Protein AF-A0A7V9PIS0-F1 (afdb_monomer)

pLDDT: mean 86.6, std 13.87, range [40.91, 98.5]

Nearest PDB structures (foldseek):
  4d8j-assembly1_A  TM=6.619E-01  e=4.936E+00  Escherichia coli

Sequence (67 aa):
MYLEALMCLTCGCMDAHLEMGAANITYEDVKAAADENGRTVAETLDIVDRTVAKDRGEHTQEYAPGS

Foldseek 3Di:
DPPPQWAWPVVVPGGDDPDDPPPTDTLVNLCVVQVVVVHDSVVSVVVVVVVVVVCCVVPVVVVPPDD

Radius of gyration: 15.24 Å; Cα contacts (8 Å, |Δi|>4): 45; chains: 1; bounding box: 43×21×35 Å

Solvent-accessible surface area (backbone atoms only — not comparable to full-atom values): 4172 Å² total; per-residue (Å²): 131,82,78,74,79,56,24,27,59,70,80,73,73,61,47,63,60,99,78,71,60,97,84,64,47,37,49,59,57,49,40,52,55,11,57,78,68,77,44,49,54,68,58,46,52,52,51,49,53,54,47,53,55,47,46,55,68,74,43,47,78,82,72,44,96,82,126

Secondary structure (DSSP, 8-state):
-------BSSSSS-S--S---TT--BHHHHHHHHHHTT--HHHHHHHHHHHHHHHHHH-TTTTSTT-

Structure (mmCIF, N/CA/C/O backbone):
data_AF-A0A7V9PIS0-F1
#
_entry.id   AF-A0A7V9PIS0-F1
#
loop_
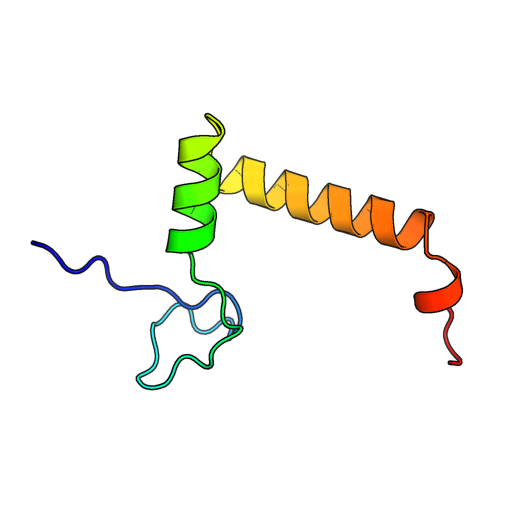_atom_site.group_PDB
_atom_site.id
_atom_site.type_symbol
_atom_site.label_atom_id
_atom_site.label_alt_id
_atom_site.label_comp_id
_atom_site.label_asym_id
_atom_site.label_entity_id
_atom_site.label_seq_id
_atom_site.pdbx_PDB_ins_code
_atom_site.Cartn_x
_atom_site.Cartn_y
_atom_site.Cartn_z
_atom_site.occupancy
_atom_site.B_iso_or_equiv
_atom_site.auth_seq_id
_atom_site.auth_comp_id
_atom_site.auth_asym_id
_atom_site.auth_atom_id
_atom_site.pdbx_PDB_model_num
ATOM 1 N N . MET A 1 1 ? 25.504 3.660 9.097 1.00 40.91 1 MET A N 1
ATOM 2 C CA . MET A 1 1 ? 24.309 3.719 8.236 1.00 40.91 1 MET A CA 1
ATOM 3 C C . MET A 1 1 ? 24.071 2.299 7.771 1.00 40.91 1 MET A C 1
ATOM 5 O O . MET A 1 1 ? 24.763 1.862 6.863 1.00 40.91 1 MET A O 1
ATOM 9 N N . TYR A 1 2 ? 23.241 1.529 8.470 1.00 47.94 2 TYR A N 1
ATOM 10 C CA . TYR A 1 2 ? 22.799 0.261 7.897 1.00 47.94 2 TYR A CA 1
AT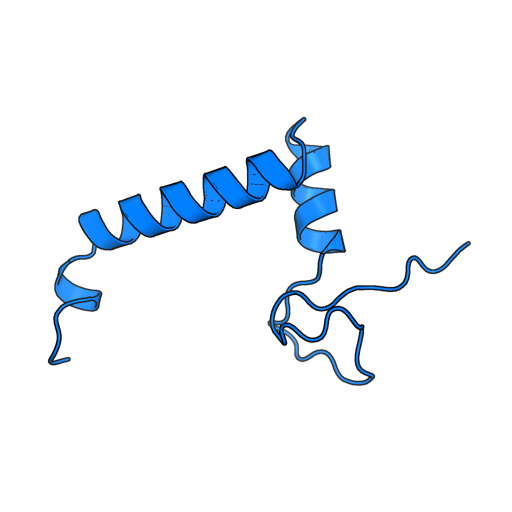OM 11 C C . TYR A 1 2 ? 21.877 0.642 6.738 1.00 47.94 2 TYR A C 1
ATOM 13 O O . TYR A 1 2 ? 20.920 1.383 6.951 1.00 47.94 2 TYR A O 1
ATOM 21 N N . LEU A 1 3 ? 22.239 0.261 5.510 1.00 57.44 3 LEU A N 1
ATOM 22 C CA . LEU A 1 3 ? 21.262 0.202 4.429 1.00 57.44 3 LEU A CA 1
ATOM 23 C C . LEU A 1 3 ? 20.254 -0.847 4.903 1.00 57.44 3 LEU A C 1
ATOM 25 O O . LEU A 1 3 ? 20.590 -2.030 4.937 1.00 57.44 3 LEU A O 1
ATOM 29 N N . GLU A 1 4 ? 19.080 -0.419 5.360 1.00 60.41 4 GLU A N 1
ATOM 30 C CA . GLU A 1 4 ? 17.940 -1.329 5.455 1.00 60.41 4 GLU A CA 1
ATOM 31 C C . GLU A 1 4 ? 17.802 -1.956 4.060 1.00 60.41 4 GLU A C 1
ATOM 33 O O . GLU A 1 4 ? 17.802 -1.241 3.052 1.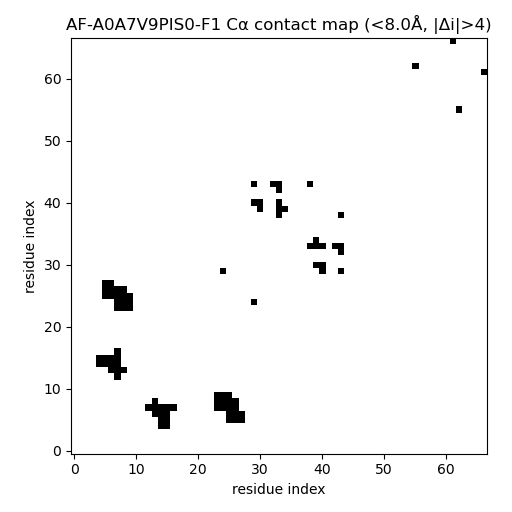00 60.41 4 GLU A O 1
ATOM 38 N N . ALA A 1 5 ? 17.837 -3.286 3.984 1.00 67.00 5 ALA A N 1
ATOM 39 C CA . ALA A 1 5 ? 17.662 -3.973 2.716 1.00 67.00 5 ALA A CA 1
ATOM 40 C C . ALA A 1 5 ? 16.237 -3.676 2.245 1.00 67.00 5 ALA A C 1
ATOM 42 O O . ALA A 1 5 ? 15.291 -4.148 2.863 1.00 67.00 5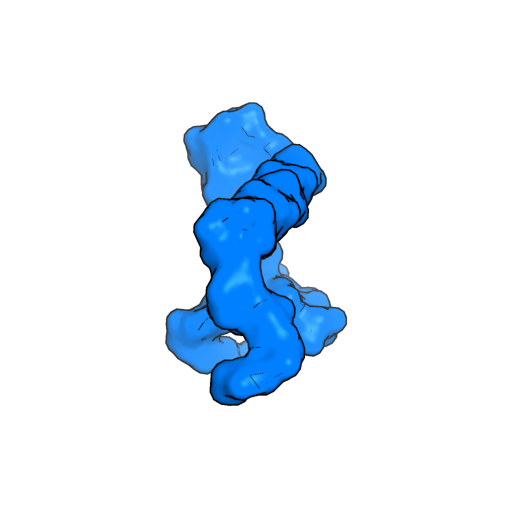 ALA A O 1
ATOM 43 N N . LEU A 1 6 ? 16.100 -2.858 1.197 1.00 81.81 6 LEU A N 1
ATOM 44 C CA . LEU A 1 6 ? 14.795 -2.542 0.628 1.00 81.81 6 LEU A CA 1
ATOM 45 C C . LEU A 1 6 ? 14.120 -3.846 0.190 1.00 81.81 6 LEU A C 1
ATOM 47 O O . LEU A 1 6 ? 14.752 -4.677 -0.464 1.00 81.81 6 LEU A O 1
ATOM 51 N N . MET A 1 7 ? 12.851 -4.035 0.533 1.00 86.69 7 MET A N 1
ATOM 52 C CA . MET A 1 7 ? 12.099 -5.228 0.138 1.00 86.69 7 MET A CA 1
ATOM 53 C C . MET A 1 7 ? 11.060 -4.839 -0.903 1.00 86.69 7 MET A C 1
ATOM 55 O O . MET A 1 7 ? 10.163 -4.044 -0.632 1.00 86.69 7 MET A O 1
ATOM 59 N N . CYS A 1 8 ? 11.159 -5.383 -2.115 1.00 89.81 8 CYS A N 1
ATOM 60 C CA . CYS A 1 8 ? 10.193 -5.077 -3.162 1.00 89.81 8 CYS A CA 1
ATOM 61 C C . CYS A 1 8 ? 8.825 -5.709 -2.852 1.00 89.81 8 CYS A C 1
ATOM 63 O O . CYS A 1 8 ? 8.701 -6.931 -2.723 1.00 89.81 8 CYS A O 1
ATOM 65 N N . LEU A 1 9 ? 7.788 -4.871 -2.781 1.00 88.75 9 LEU A N 1
ATOM 66 C CA . LEU A 1 9 ? 6.408 -5.285 -2.526 1.00 88.75 9 LEU A CA 1
ATOM 67 C C . LEU A 1 9 ? 5.646 -5.593 -3.823 1.00 88.75 9 LEU A C 1
ATOM 69 O O . LEU A 1 9 ? 4.662 -6.326 -3.807 1.00 88.75 9 LEU A O 1
ATOM 73 N N . THR A 1 10 ? 6.105 -5.066 -4.960 1.00 87.06 10 THR A N 1
ATOM 74 C CA . THR A 1 10 ? 5.424 -5.223 -6.255 1.00 87.06 10 THR A CA 1
ATOM 75 C C . THR A 1 10 ? 5.771 -6.526 -6.974 1.00 87.06 10 THR A C 1
ATOM 77 O O . THR A 1 10 ? 4.912 -7.088 -7.646 1.00 87.06 10 THR A O 1
ATOM 80 N N . CYS A 1 11 ? 6.998 -7.043 -6.828 1.00 86.50 11 CYS A N 1
ATOM 81 C CA . CYS A 1 11 ? 7.426 -8.313 -7.442 1.00 86.50 11 CYS A CA 1
ATOM 82 C C . CYS A 1 11 ? 6.911 -9.557 -6.697 1.00 86.50 11 CYS A C 1
ATOM 84 O O . CYS A 1 11 ? 6.888 -10.641 -7.274 1.00 86.50 11 CYS A O 1
ATOM 86 N N . GLY A 1 12 ? 6.611 -9.441 -5.395 1.00 81.88 12 GLY A N 1
ATOM 87 C CA . GLY A 1 12 ? 6.353 -10.578 -4.494 1.00 81.88 12 GLY A CA 1
ATOM 88 C C . GLY A 1 12 ? 7.590 -11.404 -4.086 1.00 81.88 12 GLY A C 1
ATOM 89 O O . GLY A 1 12 ? 7.470 -12.359 -3.328 1.00 81.88 12 GLY A O 1
ATOM 90 N N . CYS A 1 13 ? 8.775 -11.039 -4.567 1.00 84.25 13 CYS A N 1
ATOM 91 C CA . CYS A 1 13 ? 10.061 -11.677 -4.298 1.00 84.25 13 CYS A CA 1
ATOM 92 C C . CYS A 1 13 ? 10.687 -11.307 -2.944 1.00 84.25 13 CYS A C 1
ATOM 94 O O . CYS A 1 13 ? 11.599 -11.997 -2.510 1.00 84.25 13 CYS A O 1
ATOM 96 N N . MET A 1 14 ? 10.186 -10.256 -2.277 1.00 86.06 14 MET A N 1
ATOM 97 C CA . MET A 1 14 ? 10.631 -9.802 -0.946 1.00 86.06 14 MET A CA 1
ATOM 98 C C . MET A 1 14 ? 12.088 -9.311 -0.890 1.00 86.06 14 MET A C 1
ATOM 100 O O . MET A 1 14 ? 12.604 -9.059 0.191 1.00 86.06 14 MET A O 1
ATOM 104 N N . ASP A 1 15 ? 12.715 -9.101 -2.048 1.00 81.50 15 ASP A N 1
ATOM 105 C CA . ASP A 1 15 ? 14.088 -8.622 -2.197 1.00 81.50 15 ASP A CA 1
ATOM 106 C C . ASP A 1 15 ? 14.122 -7.341 -3.039 1.00 81.50 15 ASP A C 1
ATOM 108 O O . ASP A 1 15 ? 13.330 -7.165 -3.969 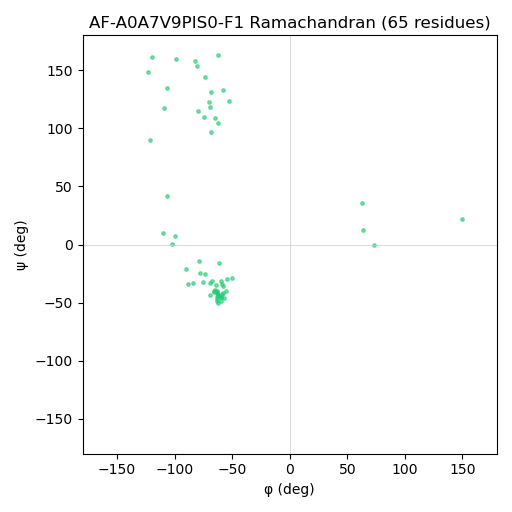1.00 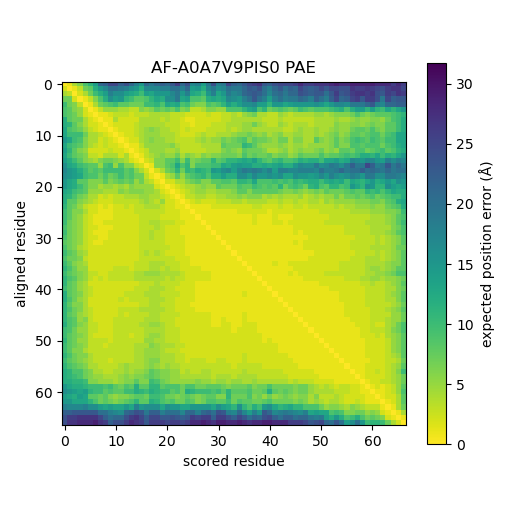81.50 15 ASP A O 1
ATOM 112 N N . ALA A 1 16 ? 15.074 -6.449 -2.770 1.00 70.81 16 ALA A N 1
ATOM 113 C CA . ALA A 1 16 ? 15.442 -5.408 -3.723 1.00 70.81 16 ALA A CA 1
ATOM 114 C C . ALA A 1 16 ? 16.263 -6.022 -4.856 1.00 70.81 16 ALA A C 1
ATOM 116 O O . ALA A 1 16 ? 17.428 -6.380 -4.684 1.00 70.81 16 ALA A O 1
ATOM 117 N N . HIS A 1 17 ? 15.677 -6.105 -6.045 1.00 71.38 17 HIS A N 1
ATOM 118 C CA . HIS A 1 17 ? 16.444 -6.372 -7.259 1.00 71.38 17 HIS A CA 1
ATOM 119 C C . HIS A 1 17 ? 17.112 -5.098 -7.790 1.00 71.38 17 HIS A C 1
ATOM 121 O O . HIS A 1 17 ? 16.632 -3.986 -7.578 1.00 71.38 17 HIS A O 1
ATOM 127 N N . LEU A 1 18 ? 18.226 -5.291 -8.507 1.00 63.84 18 LEU A N 1
ATOM 128 C CA . LEU A 1 18 ? 19.137 -4.237 -8.978 1.00 63.84 18 LEU A CA 1
ATOM 129 C C . LEU A 1 18 ? 18.456 -3.123 -9.788 1.00 63.84 18 LEU A C 1
ATOM 131 O O . LEU A 1 18 ? 18.915 -1.985 -9.743 1.00 63.84 18 LEU A O 1
ATOM 135 N N . GLU A 1 19 ? 17.363 -3.428 -10.491 1.00 70.12 19 GLU A N 1
ATOM 136 C CA . GLU A 1 19 ? 16.566 -2.442 -11.221 1.00 70.12 19 GLU A CA 1
ATOM 137 C C . GLU A 1 19 ? 15.124 -2.442 -10.716 1.00 70.12 19 GLU A C 1
ATOM 139 O O . GLU A 1 19 ? 14.248 -3.158 -11.202 1.00 70.12 19 GLU A O 1
ATOM 144 N N . MET A 1 20 ? 14.871 -1.605 -9.716 1.00 72.31 20 MET A N 1
ATOM 145 C CA . MET A 1 20 ? 13.514 -1.215 -9.370 1.00 72.31 20 MET A CA 1
ATOM 146 C C . MET A 1 20 ? 13.071 -0.132 -10.360 1.00 72.31 20 MET A C 1
ATOM 148 O O . MET A 1 20 ? 13.652 0.950 -10.400 1.00 72.31 20 MET A O 1
ATOM 152 N N . GLY A 1 21 ? 12.065 -0.421 -11.190 1.00 77.50 21 GLY A N 1
ATOM 153 C CA . GLY A 1 21 ? 11.446 0.582 -12.058 1.00 77.50 21 GLY A CA 1
ATOM 154 C C . GLY A 1 21 ? 10.797 1.712 -11.247 1.00 77.50 21 GLY A C 1
ATOM 155 O O . GLY A 1 21 ? 10.523 1.560 -10.059 1.00 77.50 21 GLY A O 1
ATOM 156 N N . ALA A 1 22 ? 10.504 2.840 -11.899 1.00 81.94 22 ALA A N 1
ATOM 157 C CA . ALA A 1 22 ? 10.054 4.073 -11.235 1.00 81.94 22 ALA A CA 1
ATOM 158 C C . ALA A 1 22 ? 8.722 3.967 -10.461 1.00 81.94 22 ALA A C 1
ATOM 160 O O . ALA A 1 22 ? 8.415 4.850 -9.669 1.00 81.94 22 ALA A O 1
ATOM 161 N N . ALA A 1 23 ? 7.929 2.922 -10.706 1.00 86.62 23 ALA A N 1
ATOM 162 C CA . ALA A 1 23 ? 6.615 2.715 -10.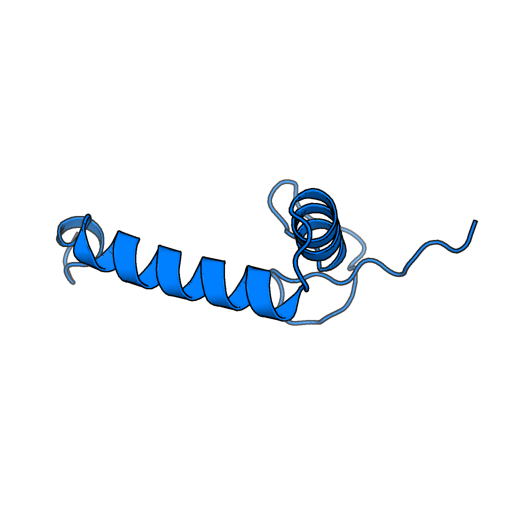094 1.00 86.62 23 ALA A CA 1
ATOM 163 C C . ALA A 1 23 ? 6.582 1.545 -9.095 1.00 86.62 23 ALA A C 1
ATOM 165 O O . ALA A 1 23 ? 5.504 1.122 -8.680 1.00 86.62 23 ALA A O 1
ATOM 166 N N . ASN A 1 24 ? 7.738 0.979 -8.736 1.00 86.19 24 ASN A N 1
ATOM 167 C CA . ASN A 1 24 ? 7.780 -0.059 -7.714 1.00 86.19 24 ASN A CA 1
ATOM 168 C C . ASN A 1 24 ? 7.566 0.533 -6.319 1.00 86.19 24 ASN A C 1
ATOM 170 O O . ASN A 1 24 ? 8.051 1.616 -6.014 1.00 86.19 24 ASN A O 1
ATOM 174 N N . ILE A 1 25 ? 6.878 -0.235 -5.479 1.00 89.69 25 ILE A N 1
ATOM 175 C CA . ILE A 1 25 ? 6.654 0.064 -4.066 1.00 89.69 25 ILE A CA 1
ATOM 176 C C . ILE A 1 25 ? 7.530 -0.885 -3.254 1.00 89.69 25 ILE A C 1
ATOM 178 O O . ILE A 1 25 ? 7.594 -2.088 -3.538 1.00 89.69 25 ILE A O 1
ATOM 182 N N . THR A 1 26 ? 8.206 -0.348 -2.251 1.00 90.75 26 THR A N 1
ATOM 183 C CA . THR A 1 26 ? 8.975 -1.109 -1.268 1.00 90.75 26 THR A CA 1
ATOM 184 C C . THR A 1 26 ? 8.177 -1.300 0.019 1.00 90.75 26 THR A C 1
ATOM 186 O O . THR A 1 26 ? 7.227 -0.568 0.308 1.00 90.75 26 THR A O 1
ATOM 189 N N . TYR A 1 27 ? 8.556 -2.287 0.824 1.00 92.50 27 TYR A N 1
ATOM 190 C CA . TYR A 1 27 ? 8.036 -2.426 2.181 1.00 92.50 27 TYR A CA 1
ATOM 191 C C . TYR A 1 27 ? 8.317 -1.166 3.010 1.00 92.50 27 TYR A C 1
ATOM 193 O O . TYR A 1 27 ? 7.488 -0.749 3.817 1.00 92.50 27 TYR A O 1
ATOM 201 N N . GLU A 1 28 ? 9.463 -0.529 2.784 1.00 92.81 28 GLU A N 1
ATOM 202 C CA . GLU A 1 28 ? 9.899 0.671 3.487 1.00 92.81 28 GLU A CA 1
ATOM 203 C C . GLU A 1 28 ? 9.020 1.880 3.163 1.00 92.81 28 GLU A C 1
ATOM 205 O O . GLU A 1 28 ? 8.773 2.684 4.059 1.00 92.81 28 GLU A O 1
ATOM 210 N N . ASP A 1 29 ? 8.464 1.968 1.950 1.00 93.81 29 ASP A N 1
ATOM 211 C CA . ASP A 1 29 ? 7.458 2.981 1.609 1.00 93.81 29 ASP A CA 1
ATOM 212 C C . ASP A 1 29 ? 6.187 2.795 2.451 1.00 93.81 29 ASP A C 1
ATOM 214 O O . ASP A 1 29 ? 5.663 3.749 3.031 1.00 93.81 29 ASP A O 1
ATOM 218 N N . VAL A 1 30 ? 5.714 1.548 2.590 1.00 95.56 30 VAL A N 1
ATOM 219 C CA . VAL A 1 30 ? 4.547 1.227 3.431 1.00 95.56 30 VAL A CA 1
ATOM 220 C C . VAL A 1 30 ? 4.848 1.494 4.903 1.00 95.56 30 VAL A C 1
ATOM 222 O O . VAL A 1 30 ? 4.001 2.030 5.619 1.00 95.56 30 VAL A O 1
ATOM 225 N N . LYS A 1 31 ? 6.056 1.157 5.364 1.00 96.19 31 LYS A N 1
ATOM 226 C CA . LYS A 1 31 ? 6.503 1.431 6.731 1.00 96.19 31 LYS A CA 1
ATOM 227 C C . LYS A 1 31 ? 6.573 2.930 7.009 1.00 96.19 31 LYS A C 1
ATOM 229 O O . LYS A 1 31 ? 6.056 3.362 8.033 1.00 96.19 31 LYS A O 1
ATOM 234 N N . ALA A 1 32 ? 7.162 3.718 6.112 1.00 96.56 32 ALA A N 1
ATOM 235 C CA . ALA A 1 32 ? 7.244 5.167 6.254 1.00 96.56 32 ALA A CA 1
ATOM 236 C C . ALA A 1 32 ? 5.845 5.795 6.327 1.00 96.56 32 ALA A C 1
ATOM 238 O O . ALA A 1 32 ? 5.577 6.588 7.228 1.00 96.56 32 ALA A O 1
ATOM 239 N N . ALA A 1 33 ? 4.928 5.370 5.453 1.00 97.25 33 ALA A N 1
ATOM 240 C CA . ALA A 1 33 ? 3.539 5.818 5.486 1.00 97.25 33 ALA A CA 1
ATOM 241 C C . ALA A 1 33 ? 2.819 5.410 6.785 1.00 97.25 33 ALA A C 1
ATOM 243 O O . ALA A 1 33 ? 2.055 6.200 7.344 1.00 97.25 33 ALA A O 1
ATOM 244 N N . ALA A 1 34 ? 3.057 4.193 7.284 1.00 98.00 34 ALA A N 1
ATOM 245 C CA . ALA A 1 34 ? 2.493 3.721 8.546 1.00 98.00 34 ALA A CA 1
ATOM 246 C C . ALA A 1 34 ? 2.986 4.570 9.729 1.00 98.00 34 ALA A C 1
ATOM 248 O O . ALA A 1 34 ? 2.169 5.094 10.490 1.00 98.00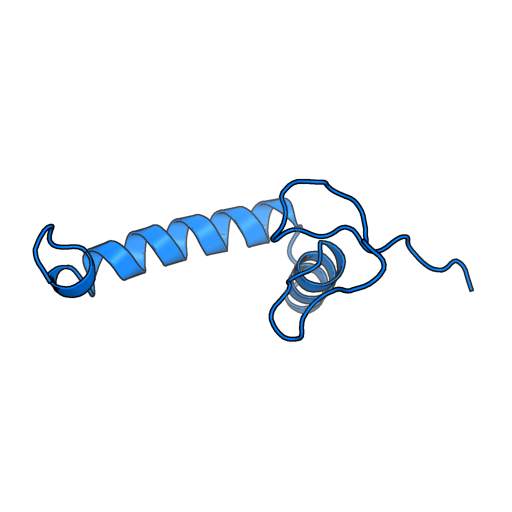 34 ALA A O 1
ATOM 249 N N . ASP A 1 35 ? 4.302 4.774 9.823 1.00 98.12 35 ASP A N 1
ATOM 250 C CA . ASP A 1 35 ? 4.941 5.573 10.868 1.00 98.12 35 ASP A CA 1
ATOM 251 C C . ASP A 1 35 ? 4.424 7.025 10.852 1.00 98.12 35 ASP A C 1
ATOM 253 O O . ASP A 1 35 ? 4.042 7.556 11.896 1.00 98.12 35 ASP A O 1
ATOM 257 N N . GLU A 1 36 ? 4.330 7.648 9.670 1.00 98.44 36 GLU A N 1
ATOM 258 C CA . GLU A 1 36 ? 3.817 9.017 9.499 1.00 98.44 36 GLU A CA 1
ATOM 259 C C . GLU A 1 36 ? 2.367 9.173 9.988 1.00 98.44 36 GLU A C 1
ATOM 261 O O . GLU A 1 36 ? 1.987 10.222 10.508 1.00 98.44 36 GLU A O 1
ATOM 266 N N . ASN A 1 37 ? 1.563 8.113 9.889 1.00 97.88 37 ASN A N 1
ATOM 267 C CA . ASN A 1 37 ? 0.151 8.121 10.271 1.00 97.88 37 ASN A CA 1
ATOM 268 C C . ASN A 1 37 ? -0.118 7.511 11.658 1.00 97.88 37 ASN A C 1
ATOM 270 O O . ASN A 1 37 ? -1.281 7.338 12.038 1.00 97.88 37 ASN A O 1
ATOM 274 N N . GLY A 1 38 ? 0.929 7.179 12.424 1.00 98.12 38 GLY A N 1
ATOM 275 C CA . GLY A 1 38 ? 0.797 6.555 13.743 1.00 98.12 38 GLY A CA 1
ATOM 276 C C . GLY A 1 38 ? 0.133 5.175 13.691 1.00 98.12 38 GLY A C 1
ATOM 277 O O . GLY A 1 38 ? -0.660 4.836 14.571 1.00 98.12 38 GLY A O 1
ATOM 278 N N . ARG A 1 39 ? 0.413 4.405 12.635 1.00 98.19 39 ARG A N 1
ATOM 279 C CA . ARG A 1 39 ? -0.121 3.063 12.376 1.00 98.19 39 ARG A CA 1
ATOM 280 C C . ARG A 1 39 ? 0.995 2.033 12.302 1.00 98.19 39 ARG A C 1
ATOM 282 O O . ARG A 1 39 ? 2.154 2.350 12.066 1.00 98.19 39 ARG A O 1
ATOM 289 N N . THR A 1 40 ? 0.626 0.772 12.462 1.00 98.38 40 THR A N 1
ATOM 290 C CA . THR A 1 40 ? 1.479 -0.365 12.109 1.00 98.38 40 THR A CA 1
ATOM 291 C C . THR A 1 40 ? 1.390 -0.666 10.612 1.00 98.38 40 THR A C 1
ATOM 293 O O . THR A 1 40 ? 0.386 -0.369 9.966 1.00 98.38 40 THR A O 1
ATOM 296 N N . VAL A 1 41 ? 2.406 -1.333 10.054 1.00 97.19 41 VAL A N 1
ATOM 297 C CA . VAL A 1 41 ? 2.370 -1.803 8.655 1.00 97.19 41 VAL A CA 1
ATOM 298 C C . VAL A 1 41 ? 1.150 -2.691 8.386 1.00 97.19 41 VAL A C 1
ATOM 300 O O . VAL A 1 41 ? 0.506 -2.550 7.351 1.00 97.19 41 VAL A O 1
ATOM 303 N N . ALA A 1 42 ? 0.791 -3.565 9.332 1.00 98.06 42 ALA A N 1
ATOM 304 C CA . ALA A 1 42 ? -0.374 -4.437 9.205 1.00 98.06 42 ALA A CA 1
ATOM 305 C C . ALA A 1 42 ? -1.691 -3.646 9.101 1.00 98.06 42 ALA A C 1
ATOM 307 O O . ALA A 1 42 ? -2.522 -3.956 8.252 1.00 98.06 42 ALA A O 1
ATOM 308 N N . GLU A 1 43 ? -1.869 -2.602 9.917 1.00 98.50 43 GLU A N 1
ATOM 309 C CA . GLU A 1 43 ? -3.039 -1.719 9.820 1.00 98.50 43 GLU A CA 1
ATOM 310 C C . GLU A 1 43 ? -3.066 -0.945 8.498 1.00 98.50 43 GLU A C 1
ATOM 312 O O . GLU A 1 43 ? -4.132 -0.774 7.912 1.00 98.50 43 GLU A O 1
ATOM 317 N N . THR A 1 44 ? -1.911 -0.486 8.011 1.00 98.25 44 THR A N 1
ATOM 318 C CA . THR A 1 44 ? -1.821 0.199 6.715 1.00 98.25 44 THR A CA 1
ATOM 319 C C . THR A 1 44 ? -2.241 -0.720 5.569 1.00 98.25 44 THR A C 1
ATOM 321 O O . THR A 1 44 ? -3.010 -0.297 4.707 1.00 98.25 44 THR A O 1
ATOM 324 N N . LEU A 1 45 ? -1.808 -1.984 5.573 1.00 96.94 45 LEU A N 1
ATOM 325 C CA . LEU A 1 45 ? -2.223 -2.969 4.568 1.00 96.94 45 LEU A CA 1
ATOM 326 C C . LEU A 1 45 ? -3.726 -3.291 4.657 1.00 96.94 45 LEU A C 1
ATOM 328 O O . LEU A 1 45 ? -4.394 -3.313 3.626 1.00 96.94 45 LEU A O 1
ATOM 332 N N . ASP A 1 46 ? -4.290 -3.425 5.863 1.00 98.12 46 ASP A N 1
ATOM 333 C CA . ASP A 1 46 ? -5.748 -3.559 6.048 1.00 98.12 46 ASP A CA 1
ATOM 334 C C . ASP A 1 46 ? -6.520 -2.361 5.465 1.00 98.12 46 ASP A C 1
ATOM 336 O O . ASP A 1 46 ? -7.555 -2.520 4.813 1.00 98.12 46 ASP A O 1
ATOM 340 N N . ILE A 1 47 ? -6.015 -1.141 5.668 1.00 98.06 47 ILE A N 1
ATOM 341 C CA . ILE A 1 47 ? -6.618 0.070 5.100 1.00 98.06 47 ILE A CA 1
ATOM 342 C C . ILE A 1 47 ? -6.574 0.034 3.570 1.00 98.06 47 ILE A C 1
ATOM 344 O O . ILE A 1 47 ? -7.568 0.402 2.937 1.00 98.06 47 ILE A O 1
ATOM 348 N N . VAL A 1 48 ? -5.463 -0.406 2.972 1.00 96.75 48 VAL A N 1
ATOM 349 C CA . VAL A 1 48 ? -5.348 -0.568 1.516 1.00 96.75 48 VAL A CA 1
ATOM 350 C C . VAL A 1 48 ? -6.399 -1.555 1.012 1.00 96.75 48 VAL A C 1
ATOM 352 O O . VAL A 1 48 ? -7.158 -1.203 0.111 1.00 96.75 48 VAL A O 1
ATOM 355 N N . ASP A 1 49 ? -6.542 -2.722 1.641 1.00 97.38 49 ASP A N 1
ATOM 356 C CA . ASP A 1 49 ? -7.541 -3.725 1.248 1.00 97.38 49 ASP A CA 1
ATOM 357 C C . ASP A 1 49 ? -8.977 -3.190 1.343 1.00 97.38 49 ASP A C 1
ATOM 359 O O . ASP A 1 49 ? -9.779 -3.345 0.415 1.00 97.38 49 ASP A O 1
ATOM 363 N N . ARG A 1 50 ? -9.312 -2.486 2.433 1.00 98.06 50 ARG A N 1
ATOM 364 C CA . ARG A 1 50 ? -10.625 -1.835 2.579 1.00 98.06 50 ARG A CA 1
ATOM 365 C C . ARG A 1 50 ? -10.848 -0.735 1.545 1.00 98.06 50 ARG A C 1
ATOM 367 O O . ARG A 1 50 ? -11.975 -0.557 1.083 1.00 98.06 50 ARG A O 1
ATOM 374 N N . THR A 1 51 ? -9.795 -0.016 1.169 1.00 97.69 51 THR A N 1
ATOM 375 C CA . THR A 1 51 ? -9.849 1.017 0.127 1.00 97.69 51 THR A CA 1
ATOM 376 C C . THR A 1 51 ? -10.075 0.393 -1.246 1.00 97.69 51 THR A C 1
ATOM 378 O O . THR A 1 51 ? -10.954 0.856 -1.962 1.00 97.69 51 THR A O 1
ATOM 381 N N . VAL A 1 52 ? -9.392 -0.707 -1.581 1.00 96.69 52 VAL A N 1
ATOM 382 C CA . VAL A 1 52 ? -9.641 -1.479 -2.812 1.00 96.69 52 VAL A CA 1
ATOM 383 C C . VAL A 1 52 ? -11.082 -1.991 -2.859 1.00 96.69 52 VAL A C 1
ATOM 385 O O . VAL A 1 52 ? -11.736 -1.918 -3.897 1.00 96.69 52 VAL A O 1
ATOM 388 N N . ALA A 1 53 ? -11.613 -2.498 -1.743 1.00 96.19 53 ALA A N 1
ATOM 389 C CA . ALA A 1 53 ? -13.000 -2.958 -1.682 1.00 96.19 53 ALA A CA 1
ATOM 390 C C . ALA A 1 53 ? -14.000 -1.814 -1.917 1.00 96.19 53 ALA A C 1
ATOM 392 O O . ALA A 1 53 ? -14.991 -1.996 -2.628 1.00 96.19 53 ALA A O 1
ATOM 393 N N . LYS A 1 54 ? -13.731 -0.635 -1.343 1.00 96.62 54 LYS A N 1
ATOM 394 C CA . LYS A 1 54 ? -14.526 0.575 -1.569 1.00 96.62 54 LYS A CA 1
ATOM 3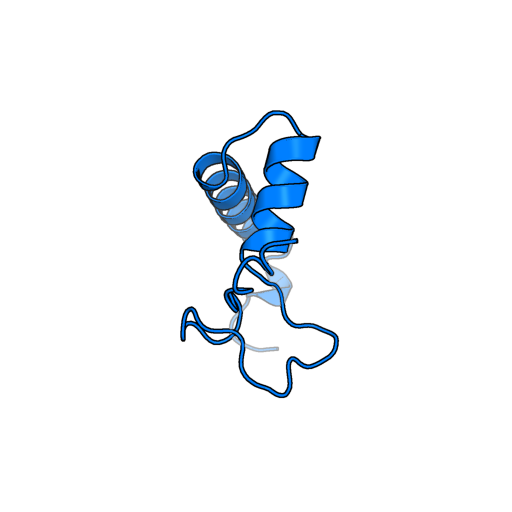95 C C . LYS A 1 54 ? -14.462 1.022 -3.029 1.00 96.62 54 LYS A C 1
ATOM 397 O O . LYS A 1 54 ? -15.509 1.243 -3.628 1.00 96.62 54 LYS A O 1
ATOM 402 N N . ASP A 1 55 ? -13.261 1.092 -3.592 1.00 96.88 55 ASP A N 1
ATOM 403 C CA . ASP A 1 55 ? -13.013 1.494 -4.974 1.00 96.88 55 ASP A CA 1
ATOM 404 C C . ASP A 1 55 ? -13.781 0.607 -5.966 1.00 96.88 55 ASP A C 1
ATOM 406 O O . ASP A 1 55 ? -14.542 1.107 -6.789 1.00 96.88 55 ASP A O 1
ATOM 410 N N . ARG A 1 56 ? -13.742 -0.718 -5.780 1.00 94.44 56 ARG A N 1
ATOM 411 C CA . ARG A 1 56 ? -14.551 -1.665 -6.571 1.00 94.44 56 ARG A CA 1
ATOM 412 C C . ARG A 1 56 ? -16.057 -1.423 -6.471 1.00 94.44 56 ARG A C 1
ATOM 414 O O . ARG A 1 56 ? -16.786 -1.684 -7.428 1.00 94.44 56 ARG A O 1
ATOM 421 N N . GLY A 1 57 ? -16.535 -0.978 -5.310 1.00 94.25 57 GLY A N 1
ATOM 422 C CA . GLY A 1 57 ? -17.942 -0.649 -5.087 1.00 94.25 57 GLY A CA 1
ATOM 423 C C . GLY A 1 57 ? -18.370 0.673 -5.729 1.00 94.25 57 GLY A C 1
ATOM 424 O O . GLY A 1 57 ? -19.517 0.794 -6.155 1.00 94.25 57 GLY A O 1
ATOM 425 N N . GLU A 1 58 ? -17.467 1.651 -5.818 1.00 96.31 58 GLU A N 1
ATOM 426 C CA . GLU A 1 58 ? -17.736 2.979 -6.387 1.00 96.31 58 GLU A CA 1
ATOM 427 C C . GLU A 1 58 ? -17.498 3.017 -7.909 1.00 96.31 58 GLU A C 1
ATOM 429 O O . GLU A 1 58 ? -18.266 3.646 -8.637 1.00 96.31 58 GLU A O 1
ATOM 434 N N . HIS A 1 59 ? -16.521 2.258 -8.411 1.00 94.12 59 HIS A N 1
ATOM 435 C CA . HIS A 1 59 ? -16.115 2.204 -9.820 1.00 94.12 59 HIS A CA 1
ATOM 436 C C . HIS A 1 59 ? -16.548 0.906 -10.511 1.00 94.12 59 HIS A C 1
ATOM 438 O O . HIS A 1 59 ? -15.822 0.321 -11.310 1.00 94.12 59 HIS A O 1
ATOM 444 N N . THR A 1 60 ? -17.773 0.447 -10.241 1.00 89.56 60 THR A N 1
ATOM 445 C CA . THR A 1 60 ? -18.311 -0.822 -10.780 1.00 89.56 60 THR A CA 1
ATOM 446 C C . THR A 1 60 ? -18.165 -0.995 -12.299 1.00 89.56 60 THR A C 1
ATOM 448 O O . THR A 1 60 ? -18.040 -2.125 -12.766 1.00 89.56 60 THR A O 1
ATOM 451 N N . GLN A 1 61 ? -18.153 0.097 -13.072 1.00 90.12 61 GLN A N 1
ATOM 452 C CA . GLN A 1 61 ? -17.974 0.069 -14.530 1.00 90.12 61 GLN A CA 1
ATOM 453 C C . GLN A 1 61 ? -16.554 -0.336 -14.956 1.00 90.12 61 GLN A C 1
ATOM 455 O O . GLN A 1 61 ? -16.406 -1.005 -15.972 1.00 90.12 61 GLN A O 1
ATOM 460 N N . GLU A 1 62 ? -15.523 0.019 -14.183 1.00 88.94 62 GLU A N 1
ATOM 461 C CA . GLU A 1 62 ? -14.120 -0.323 -14.475 1.00 88.94 62 GLU A CA 1
ATOM 462 C C . GLU A 1 62 ? -13.821 -1.805 -14.213 1.00 88.94 62 GLU A C 1
ATOM 464 O O . GLU A 1 62 ? -12.932 -2.391 -14.825 1.00 88.94 62 GLU A O 1
ATOM 469 N N . TYR A 1 63 ? -14.606 -2.420 -13.327 1.00 85.69 63 TYR A N 1
ATOM 470 C CA . TYR A 1 63 ? -14.471 -3.817 -12.916 1.00 85.69 63 TYR A CA 1
ATOM 471 C C . TYR A 1 63 ? -15.493 -4.753 -13.576 1.00 85.69 63 TYR A C 1
ATOM 473 O O . TYR A 1 63 ? -15.501 -5.955 -13.293 1.00 85.69 63 TYR A O 1
ATOM 481 N N . ALA A 1 64 ? -16.365 -4.230 -14.442 1.00 83.50 64 ALA A N 1
ATOM 482 C CA . ALA A 1 64 ? -17.282 -5.053 -15.215 1.00 83.50 64 ALA A CA 1
ATOM 483 C C . ALA A 1 64 ? -16.487 -5.884 -16.244 1.00 83.50 64 ALA A C 1
ATOM 485 O O . ALA A 1 64 ? -15.663 -5.331 -16.971 1.00 83.50 64 ALA A O 1
ATOM 486 N N . PRO A 1 65 ? -16.713 -7.206 -16.347 1.00 68.94 65 PRO A N 1
ATOM 487 C CA . PRO A 1 65 ? -16.031 -8.029 -17.338 1.00 68.94 65 PRO A CA 1
ATOM 488 C C . PRO A 1 65 ? -16.526 -7.662 -18.746 1.00 68.94 65 PRO A C 1
ATOM 490 O O . PRO A 1 65 ? -17.577 -8.141 -19.173 1.00 68.94 65 PRO A O 1
ATOM 493 N N . GLY A 1 66 ? -15.788 -6.803 -19.458 1.00 64.12 66 GLY A N 1
ATOM 494 C CA . GLY A 1 66 ? -16.070 -6.486 -20.863 1.00 64.12 66 GLY A CA 1
ATOM 495 C C . GLY A 1 66 ? -15.699 -5.093 -21.384 1.00 64.12 66 GLY A C 1
ATOM 496 O O . GLY A 1 66 ? -16.304 -4.689 -22.377 1.00 64.12 66 GLY A O 1
ATOM 497 N N . SER A 1 67 ? -14.767 -4.363 -20.766 1.00 49.81 67 SER A N 1
ATOM 498 C CA . SER A 1 67 ? -14.175 -3.141 -21.341 1.00 49.81 67 SER A CA 1
ATOM 499 C C . SER A 1 67 ? -12.905 -3.417 -22.147 1.00 49.81 67 SER A C 1
ATOM 501 O O . SER A 1 67 ? -12.099 -4.282 -21.735 1.00 49.81 67 SER A O 1
#

Mean predicted aligned error: 6.26 Å